Protein AF-A0A429HZ38-F1 (afdb_monomer_lite)

pLDDT: mean 74.39, std 15.64, range [39.09, 90.75]

Radius of gyration: 15.92 Å; chains: 1; bounding box: 35×26×43 Å

Sequence (76 aa):
MQSSQGQGDVHETVGAYALGILDDAEATAFEAHLATCEWCGQQLDELAGMEPMLAALADLPAAQGTPAIGESLAAR

Foldseek 3Di:
DDPDPCPPPPVVLLVCLLVVNDDPVSNVVVVVVVVPDVVSVVVNVVVVVCVVVVVVVVPDDPPPDDPVVVVVVVVD

Structure (mmCIF, N/CA/C/O backbone):
data_AF-A0A429HZ38-F1
#
_entry.id   AF-A0A429HZ38-F1
#
loop_
_atom_site.group_PDB
_atom_site.id
_atom_site.type_symbol
_atom_site.label_atom_id
_atom_site.label_alt_id
_atom_site.label_comp_id
_atom_site.label_asym_id
_atom_site.label_entity_id
_atom_site.label_seq_id
_atom_site.pdbx_PDB_ins_code
_atom_site.Cartn_x
_atom_site.Cartn_y
_atom_site.Cartn_z
_atom_site.occupancy
_atom_site.B_iso_or_equiv
_atom_site.auth_seq_id
_atom_site.auth_comp_id
_atom_site.auth_asym_id
_atom_site.auth_atom_id
_atom_site.pdbx_PDB_model_num
ATOM 1 N N . MET A 1 1 ? -5.434 -16.726 22.865 1.00 41.09 1 MET A N 1
ATOM 2 C CA . MET A 1 1 ? -5.465 -15.261 23.071 1.00 41.09 1 MET A CA 1
ATOM 3 C C . MET A 1 1 ? -4.183 -14.686 22.464 1.00 41.09 1 MET A C 1
ATOM 5 O O . MET A 1 1 ? -3.306 -14.247 23.194 1.00 41.09 1 MET A O 1
ATOM 9 N N . GLN A 1 2 ? -4.027 -14.802 21.136 1.00 39.09 2 GLN A N 1
ATOM 10 C CA . GLN A 1 2 ? -2.862 -14.302 20.394 1.00 39.09 2 GLN A CA 1
ATOM 11 C C . GLN A 1 2 ? -2.984 -12.783 20.251 1.00 39.09 2 GLN A C 1
ATOM 13 O O . GLN A 1 2 ? -3.566 -12.271 19.301 1.00 39.09 2 GLN A O 1
ATOM 18 N N . SER A 1 3 ? -2.481 -12.079 21.253 1.00 40.78 3 SER A N 1
ATOM 19 C CA . SER A 1 3 ? -2.269 -10.641 21.212 1.00 40.78 3 SER A CA 1
ATOM 20 C C . SER A 1 3 ? -0.919 -10.360 20.542 1.00 40.78 3 SER A C 1
ATOM 22 O O . SER A 1 3 ? 0.078 -10.978 20.905 1.00 40.78 3 SER A O 1
ATOM 24 N N . SER A 1 4 ? -0.885 -9.364 19.652 1.00 42.12 4 SER A N 1
ATOM 25 C CA . SER A 1 4 ? 0.289 -8.505 19.404 1.0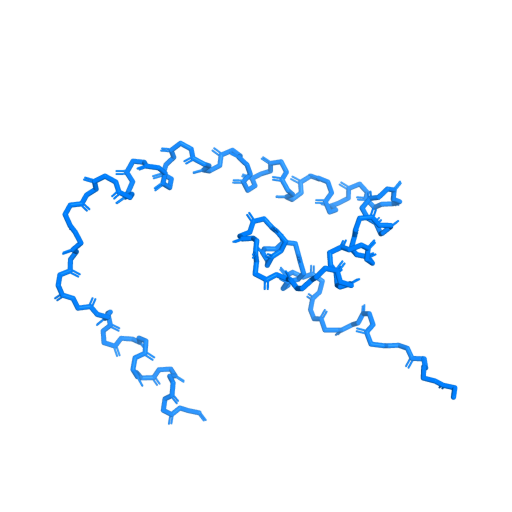0 42.12 4 SER A CA 1
ATOM 26 C C . SER A 1 4 ? 1.292 -8.824 18.277 1.00 42.12 4 SER A C 1
ATOM 28 O O . SER A 1 4 ? 2.366 -8.233 18.283 1.00 42.12 4 SER A O 1
ATOM 30 N N . GLN A 1 5 ? 0.958 -9.618 17.252 1.00 47.69 5 GLN A N 1
ATOM 31 C CA . GLN A 1 5 ? 1.826 -9.749 16.053 1.00 47.69 5 GLN A CA 1
ATOM 32 C C . GLN A 1 5 ? 1.828 -8.496 15.134 1.00 47.69 5 GLN A C 1
ATOM 34 O O . GLN A 1 5 ? 2.459 -8.508 14.089 1.00 47.69 5 GLN A O 1
ATOM 39 N N . GLY A 1 6 ? 1.186 -7.384 15.520 1.00 45.97 6 GLY A N 1
ATOM 40 C CA . GLY A 1 6 ? 1.253 -6.095 14.803 1.00 45.97 6 GLY A CA 1
ATOM 41 C C . GLY A 1 6 ? 2.525 -5.277 15.078 1.00 45.97 6 GLY A C 1
ATOM 42 O O . GLY A 1 6 ? 2.477 -4.053 15.031 1.00 45.97 6 GLY A O 1
ATOM 43 N N . GLN A 1 7 ? 3.613 -5.938 15.483 1.00 46.16 7 GLN A N 1
ATOM 44 C CA . GLN A 1 7 ? 4.899 -5.333 15.871 1.00 46.16 7 GLN A CA 1
ATOM 45 C C . GLN A 1 7 ? 6.100 -6.056 15.228 1.00 46.16 7 GLN A C 1
ATOM 47 O O . GLN A 1 7 ? 7.227 -5.907 15.695 1.00 46.16 7 GLN A O 1
ATOM 52 N N . GLY A 1 8 ? 5.875 -6.848 14.173 1.00 46.44 8 GLY A N 1
ATOM 53 C CA . GLY A 1 8 ? 6.902 -7.018 13.145 1.00 46.44 8 GLY A CA 1
ATOM 54 C C . GLY A 1 8 ? 6.985 -5.691 12.400 1.00 46.44 8 GLY A C 1
ATOM 55 O O . GLY A 1 8 ? 5.944 -5.169 12.016 1.00 46.44 8 GLY A O 1
ATOM 56 N N . ASP A 1 9 ? 8.178 -5.109 12.373 1.00 51.97 9 ASP A N 1
ATOM 57 C CA . ASP A 1 9 ? 8.528 -3.754 11.945 1.00 51.97 9 ASP A CA 1
ATOM 58 C C . ASP A 1 9 ? 7.463 -3.049 11.077 1.00 51.97 9 ASP A C 1
ATOM 60 O O . ASP A 1 9 ? 7.186 -3.452 9.951 1.00 51.97 9 ASP A O 1
ATOM 64 N N . VAL A 1 10 ? 6.871 -1.965 11.588 1.00 51.31 10 VAL A N 1
ATOM 65 C CA . VAL A 1 10 ? 5.848 -1.162 10.885 1.00 51.31 10 VAL A CA 1
ATOM 66 C C . VAL A 1 10 ? 6.346 -0.701 9.494 1.00 51.31 10 VAL A C 1
ATOM 68 O O . VAL A 1 10 ? 5.540 -0.434 8.600 1.00 51.31 10 VAL A O 1
ATOM 71 N N . HIS A 1 11 ? 7.669 -0.689 9.273 1.00 50.31 11 HIS A N 1
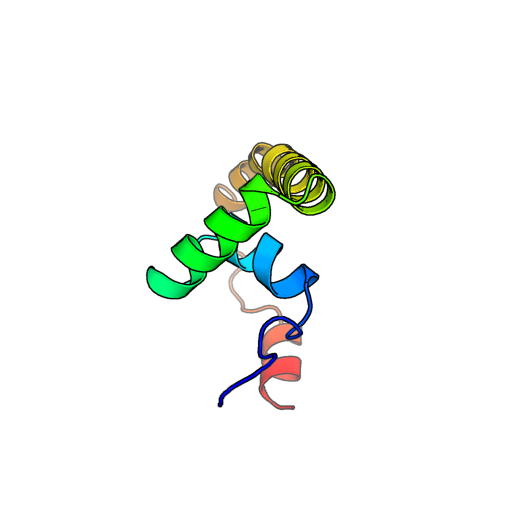ATOM 72 C CA . HIS A 1 11 ? 8.302 -0.444 7.976 1.00 50.31 11 HIS A CA 1
ATOM 73 C C . HIS A 1 11 ? 8.313 -1.646 7.011 1.00 50.31 11 HIS A C 1
ATOM 75 O O . HIS A 1 11 ? 8.243 -1.430 5.800 1.00 50.31 11 HIS A O 1
ATOM 81 N N . GLU A 1 12 ? 8.357 -2.892 7.492 1.00 55.72 12 GLU A N 1
ATOM 82 C CA . GLU A 1 12 ? 8.283 -4.080 6.624 1.00 55.72 12 GLU A CA 1
ATOM 83 C C . GLU A 1 12 ? 6.912 -4.182 5.946 1.00 55.72 12 GLU A C 1
ATOM 85 O O . GLU A 1 12 ? 6.836 -4.493 4.758 1.00 55.72 12 GLU A O 1
ATOM 90 N N . THR A 1 13 ? 5.830 -3.833 6.649 1.00 68.50 13 THR A N 1
ATOM 91 C CA . THR A 1 13 ? 4.464 -3.969 6.121 1.00 68.50 13 THR A CA 1
ATOM 92 C C . THR A 1 13 ? 4.127 -2.995 4.989 1.00 68.50 13 THR A C 1
ATOM 94 O O . THR A 1 13 ? 3.498 -3.401 4.016 1.00 68.50 13 THR A O 1
ATOM 97 N N . VAL A 1 14 ? 4.569 -1.731 5.062 1.00 85.06 14 VAL A N 1
ATOM 98 C CA . VAL A 1 14 ? 4.271 -0.721 4.023 1.00 85.06 14 VAL A CA 1
ATOM 99 C C . VAL A 1 14 ? 5.015 -1.039 2.724 1.00 85.06 14 VAL A C 1
ATOM 101 O O . VAL A 1 14 ? 4.423 -1.021 1.645 1.00 85.06 14 VAL A O 1
ATOM 104 N N . GLY A 1 15 ? 6.308 -1.362 2.824 1.00 84.62 15 GLY A N 1
ATOM 105 C CA . GLY A 1 15 ? 7.124 -1.721 1.666 1.00 84.62 15 GLY A CA 1
ATOM 106 C C . GLY A 1 15 ? 6.676 -3.035 1.025 1.00 84.62 15 GLY A C 1
ATOM 107 O O . GLY A 1 15 ? 6.548 -3.105 -0.194 1.00 84.62 15 GLY A O 1
ATOM 108 N N . ALA A 1 16 ? 6.378 -4.060 1.830 1.00 86.56 16 ALA A N 1
ATOM 109 C CA . ALA A 1 16 ? 5.873 -5.335 1.323 1.00 86.56 16 ALA A CA 1
ATOM 110 C C . ALA A 1 16 ? 4.505 -5.192 0.639 1.00 86.56 16 ALA A C 1
ATOM 112 O O . ALA A 1 16 ? 4.283 -5.820 -0.396 1.00 86.56 16 ALA A O 1
ATOM 113 N N . TYR A 1 17 ? 3.619 -4.340 1.170 1.00 87.12 17 TYR A N 1
ATOM 114 C CA . TYR A 1 17 ? 2.346 -4.008 0.530 1.00 87.12 17 TYR A CA 1
ATOM 115 C C . TYR A 1 17 ? 2.557 -3.307 -0.818 1.00 87.12 17 TYR A C 1
ATOM 117 O O . TYR A 1 17 ? 2.014 -3.752 -1.826 1.00 87.12 17 TYR A O 1
ATOM 125 N N . ALA A 1 18 ? 3.397 -2.266 -0.866 1.00 86.81 18 ALA A N 1
ATOM 126 C CA . ALA A 1 18 ? 3.689 -1.529 -2.100 1.00 86.81 18 ALA A CA 1
ATOM 127 C C . ALA A 1 18 ? 4.326 -2.415 -3.190 1.00 86.81 18 ALA A C 1
ATOM 129 O O . ALA A 1 18 ? 4.061 -2.236 -4.375 1.00 86.81 18 ALA A O 1
ATOM 130 N N . LEU A 1 19 ? 5.146 -3.391 -2.792 1.00 84.56 19 LEU A N 1
ATOM 131 C CA . LEU A 1 19 ? 5.776 -4.355 -3.697 1.00 84.56 19 LEU A CA 1
ATOM 132 C C . LEU A 1 19 ? 4.875 -5.556 -4.045 1.00 84.56 19 LEU A C 1
ATOM 134 O O . LEU A 1 19 ? 5.282 -6.393 -4.850 1.00 84.56 19 LEU A O 1
ATOM 138 N N . GLY A 1 20 ? 3.681 -5.666 -3.450 1.00 86.56 20 GLY A N 1
ATOM 139 C CA . GLY A 1 20 ? 2.744 -6.770 -3.687 1.00 86.56 20 GLY A CA 1
ATOM 140 C C . GLY A 1 20 ? 3.235 -8.134 -3.186 1.00 86.56 20 GLY A C 1
ATOM 141 O O . GLY A 1 20 ? 2.922 -9.155 -3.791 1.00 86.56 20 GLY A O 1
ATOM 142 N N . ILE A 1 21 ? 4.047 -8.155 -2.124 1.00 87.75 21 ILE A N 1
ATOM 143 C CA . ILE A 1 21 ? 4.645 -9.378 -1.554 1.00 87.75 21 ILE A CA 1
ATOM 144 C C . ILE A 1 21 ? 3.724 -10.033 -0.512 1.00 87.75 21 ILE A C 1
ATOM 146 O O . ILE A 1 21 ? 3.813 -11.242 -0.300 1.00 87.75 21 ILE A O 1
ATOM 150 N N . LEU A 1 22 ? 2.863 -9.242 0.136 1.00 86.31 22 LEU A N 1
ATOM 151 C CA . LEU A 1 22 ? 1.930 -9.719 1.160 1.00 86.31 22 LEU A CA 1
ATOM 152 C C . LEU A 1 22 ? 0.921 -10.716 0.587 1.00 86.31 22 LEU A C 1
ATOM 154 O O . LEU A 1 22 ? 0.486 -10.583 -0.559 1.00 86.31 22 LEU A O 1
ATOM 158 N N . ASP A 1 23 ? 0.511 -11.680 1.411 1.00 86.50 23 ASP A N 1
ATOM 159 C CA . ASP A 1 23 ? -0.630 -12.527 1.073 1.00 86.50 23 ASP A CA 1
ATOM 160 C C . ASP A 1 23 ? -1.970 -11.774 1.213 1.00 86.50 23 ASP A C 1
ATOM 162 O O . ASP A 1 23 ? -2.044 -10.677 1.772 1.00 86.50 23 ASP A O 1
ATOM 166 N N . ASP A 1 24 ? -3.058 -12.360 0.704 1.00 87.50 24 ASP A N 1
ATOM 167 C CA . ASP A 1 24 ? -4.382 -11.719 0.698 1.00 87.50 24 ASP A CA 1
ATOM 168 C C . ASP A 1 24 ? -4.886 -11.352 2.110 1.00 87.50 24 ASP A C 1
ATOM 170 O O . ASP A 1 24 ? -5.592 -10.353 2.297 1.00 87.50 24 ASP A O 1
ATOM 174 N N . ALA A 1 25 ? -4.549 -12.161 3.120 1.00 86.56 25 ALA A N 1
ATOM 175 C CA . ALA A 1 25 ? -4.991 -11.943 4.493 1.00 86.56 25 ALA A CA 1
ATOM 176 C C . ALA A 1 25 ? -4.189 -10.815 5.155 1.00 86.56 25 ALA A C 1
ATOM 178 O O . ALA A 1 25 ? -4.765 -9.964 5.841 1.00 86.56 25 ALA A O 1
ATOM 179 N N . GLU A 1 26 ? -2.882 -10.782 4.918 1.00 85.88 26 GLU A N 1
ATOM 180 C CA . GLU A 1 26 ? -1.982 -9.725 5.365 1.00 85.88 26 GLU A CA 1
ATOM 181 C C . GLU A 1 26 ? -2.304 -8.387 4.691 1.00 85.88 26 GLU A C 1
ATOM 183 O O . GLU A 1 26 ? -2.389 -7.365 5.376 1.00 85.88 26 GLU A O 1
ATOM 188 N N . ALA A 1 27 ? -2.573 -8.387 3.382 1.00 88.06 27 ALA A N 1
ATOM 189 C CA . ALA A 1 27 ? -2.978 -7.198 2.638 1.00 88.06 27 ALA A CA 1
ATOM 190 C C . ALA A 1 27 ? -4.283 -6.606 3.193 1.00 88.06 27 ALA A C 1
ATOM 192 O O . ALA A 1 27 ? -4.337 -5.422 3.522 1.00 88.06 27 ALA A O 1
ATOM 193 N N . THR A 1 28 ? -5.303 -7.442 3.415 1.00 88.44 28 THR A N 1
ATOM 194 C CA . THR A 1 28 ? -6.584 -7.001 3.998 1.00 88.44 28 THR A CA 1
ATOM 195 C C . THR A 1 28 ? -6.400 -6.406 5.401 1.00 88.44 28 THR A C 1
ATOM 197 O O . THR A 1 28 ? -7.019 -5.399 5.755 1.00 88.44 28 THR A O 1
ATOM 200 N N . ALA A 1 29 ? -5.547 -7.017 6.230 1.00 86.31 29 ALA A N 1
ATOM 201 C CA . ALA A 1 29 ? -5.249 -6.505 7.565 1.00 86.31 29 ALA A CA 1
ATOM 202 C C . ALA A 1 29 ? -4.516 -5.154 7.510 1.00 86.31 29 ALA A C 1
ATOM 204 O O . ALA A 1 29 ? -4.806 -4.257 8.309 1.00 86.31 29 ALA A O 1
ATOM 205 N N . PHE A 1 30 ? -3.600 -4.993 6.555 1.00 87.31 30 PHE A N 1
ATOM 206 C CA . PHE A 1 30 ? -2.875 -3.749 6.342 1.00 87.31 30 PHE A CA 1
ATOM 207 C C . PHE A 1 30 ? -3.783 -2.629 5.813 1.00 87.31 30 PHE A C 1
ATOM 209 O O . PHE A 1 30 ? -3.714 -1.513 6.321 1.00 87.31 30 PHE A O 1
ATOM 216 N N . GLU A 1 31 ? -4.703 -2.909 4.889 1.00 90.44 31 GLU A N 1
ATOM 217 C CA . GLU A 1 31 ? -5.693 -1.932 4.406 1.00 90.44 31 GLU A CA 1
ATOM 218 C C . GLU A 1 31 ? -6.584 -1.394 5.538 1.00 90.44 31 GLU A C 1
ATOM 220 O O . GLU A 1 31 ? -6.850 -0.190 5.621 1.00 90.44 31 GLU A O 1
ATOM 225 N N . ALA A 1 32 ? -6.999 -2.263 6.465 1.00 89.50 32 ALA A N 1
ATOM 226 C CA . ALA A 1 32 ? -7.754 -1.848 7.645 1.00 89.50 32 ALA A CA 1
ATOM 227 C C . ALA A 1 32 ? -6.945 -0.897 8.548 1.00 89.50 32 ALA A C 1
ATOM 229 O O . ALA A 1 32 ? -7.502 0.044 9.114 1.00 89.50 32 ALA A O 1
ATOM 230 N N . HIS A 1 33 ? -5.631 -1.113 8.666 1.00 88.50 33 HIS A N 1
ATOM 231 C CA . HIS A 1 33 ? -4.733 -0.201 9.373 1.00 88.50 33 HIS A CA 1
ATOM 232 C C . HIS A 1 33 ? -4.537 1.115 8.607 1.00 88.50 33 HIS A C 1
ATOM 234 O O . HIS A 1 33 ? -4.626 2.190 9.206 1.00 88.50 33 HIS A O 1
ATOM 240 N N . LEU A 1 34 ? -4.340 1.043 7.288 1.00 89.31 34 LEU A N 1
ATOM 241 C CA . LEU A 1 34 ? -4.131 2.183 6.396 1.00 89.31 34 LEU A CA 1
ATOM 242 C C . LEU A 1 34 ? -5.281 3.192 6.478 1.00 89.31 34 LEU A C 1
ATOM 244 O O . LEU A 1 34 ? -5.041 4.394 6.540 1.00 89.31 34 LEU A O 1
ATOM 248 N N . ALA A 1 35 ? -6.520 2.712 6.594 1.00 90.75 35 ALA A N 1
ATOM 249 C CA . ALA A 1 35 ? -7.699 3.557 6.785 1.00 90.75 35 ALA A CA 1
ATOM 250 C C . ALA A 1 35 ? -7.664 4.417 8.068 1.00 90.75 35 ALA A C 1
ATOM 252 O O . ALA A 1 35 ? -8.467 5.337 8.215 1.00 90.75 35 ALA A O 1
ATOM 253 N N . THR A 1 36 ? -6.765 4.116 9.011 1.00 88.44 36 THR A N 1
ATOM 254 C CA . THR A 1 36 ? -6.677 4.772 10.326 1.00 88.44 36 THR A CA 1
ATOM 255 C C . THR A 1 36 ? -5.325 5.430 10.608 1.00 88.44 36 THR A C 1
ATOM 257 O O . THR A 1 36 ? -5.182 6.094 11.633 1.00 88.44 36 THR A O 1
ATOM 260 N N . CYS A 1 37 ? -4.334 5.266 9.725 1.00 89.62 37 CYS A N 1
ATOM 261 C CA . CYS A 1 37 ? -2.958 5.699 9.954 1.00 89.62 37 CYS A CA 1
ATOM 262 C C . CYS A 1 37 ? -2.453 6.585 8.807 1.00 89.62 37 CYS A C 1
ATOM 264 O O . CYS A 1 37 ? -2.039 6.097 7.756 1.00 89.62 37 CYS A O 1
ATOM 266 N N . GLU A 1 38 ? -2.431 7.900 9.038 1.00 88.25 38 GLU A N 1
ATOM 267 C CA . GLU A 1 38 ? -1.964 8.893 8.056 1.00 88.25 38 GLU A CA 1
ATOM 268 C C . GLU A 1 38 ? -0.482 8.716 7.694 1.00 88.25 38 GLU A C 1
ATOM 270 O O . GLU A 1 38 ? -0.092 8.936 6.552 1.00 88.25 38 GLU A O 1
ATOM 275 N N . TRP A 1 39 ? 0.345 8.270 8.645 1.00 86.75 39 TRP A N 1
ATOM 276 C CA . TRP A 1 39 ? 1.769 8.027 8.406 1.00 86.75 39 TRP A CA 1
ATOM 277 C C . TRP A 1 39 ? 1.995 6.912 7.376 1.00 86.75 39 TRP A C 1
ATOM 279 O O . TRP A 1 39 ? 2.807 7.077 6.469 1.00 86.75 39 TRP A O 1
ATOM 289 N N . CYS A 1 40 ? 1.234 5.814 7.461 1.00 89.19 40 CYS A N 1
ATOM 290 C CA . CYS A 1 40 ? 1.302 4.728 6.480 1.00 89.19 40 CYS A CA 1
ATOM 291 C C . CYS A 1 40 ? 0.849 5.198 5.091 1.00 89.19 40 CYS A C 1
ATOM 293 O O . CYS A 1 40 ? 1.468 4.823 4.100 1.00 89.19 40 CYS A O 1
ATOM 295 N N . GLY A 1 41 ? -0.172 6.061 5.018 1.00 88.94 41 GLY A N 1
ATOM 296 C CA . GLY A 1 41 ? -0.586 6.699 3.763 1.00 88.94 41 GLY A CA 1
ATOM 297 C C . GLY A 1 41 ? 0.516 7.569 3.156 1.00 88.94 41 GLY A C 1
ATOM 298 O O . GLY A 1 41 ? 0.860 7.399 1.992 1.00 88.94 41 GLY A O 1
ATOM 299 N N . GLN A 1 42 ? 1.147 8.424 3.966 1.00 89.81 42 GLN A N 1
ATOM 300 C CA . GLN A 1 42 ? 2.240 9.288 3.515 1.00 89.81 42 GLN A CA 1
ATOM 301 C C . GLN A 1 42 ? 3.444 8.485 3.000 1.00 89.81 42 GLN A C 1
ATOM 303 O O . GLN A 1 42 ? 4.039 8.854 1.992 1.00 89.81 42 GLN A O 1
ATOM 308 N N . GLN A 1 43 ? 3.798 7.389 3.677 1.00 89.06 43 GLN A N 1
ATOM 309 C CA . GLN A 1 43 ? 4.884 6.507 3.247 1.00 89.06 43 GLN A CA 1
ATOM 310 C C . GLN A 1 43 ? 4.552 5.769 1.941 1.00 89.06 43 GLN A C 1
ATOM 312 O O . GLN A 1 43 ? 5.422 5.655 1.080 1.00 89.06 43 GLN A O 1
ATOM 317 N N . LEU A 1 44 ? 3.306 5.313 1.753 1.00 88.12 44 LEU A N 1
ATOM 318 C CA . LEU A 1 44 ? 2.872 4.733 0.476 1.00 88.12 44 LEU A CA 1
ATOM 319 C C . LEU A 1 44 ? 2.936 5.745 -0.668 1.00 88.12 44 LEU A C 1
ATOM 321 O O . LEU A 1 44 ? 3.399 5.389 -1.747 1.00 88.12 44 LEU A O 1
ATOM 325 N N . ASP A 1 45 ? 2.533 6.994 -0.435 1.00 88.81 45 ASP A N 1
ATOM 326 C CA . ASP A 1 45 ? 2.620 8.056 -1.443 1.00 88.81 45 ASP A CA 1
ATOM 327 C C . ASP A 1 45 ? 4.078 8.367 -1.824 1.00 88.81 45 ASP A C 1
ATOM 329 O O . ASP A 1 45 ? 4.393 8.565 -3.000 1.00 88.81 45 ASP A O 1
ATOM 333 N N . GLU A 1 46 ? 4.994 8.377 -0.850 1.00 88.31 46 GLU A N 1
ATOM 334 C CA . GLU A 1 46 ? 6.433 8.539 -1.100 1.00 88.31 46 GLU A CA 1
ATOM 335 C C . GLU A 1 46 ? 6.994 7.393 -1.957 1.00 88.31 46 GLU A C 1
ATOM 337 O O . GLU A 1 46 ? 7.726 7.639 -2.919 1.00 88.31 46 GLU A O 1
ATOM 342 N N . LEU A 1 47 ? 6.609 6.151 -1.648 1.00 84.06 47 LEU A N 1
ATOM 343 C CA . LEU A 1 47 ? 6.974 4.958 -2.417 1.00 84.06 47 LEU A CA 1
ATOM 344 C C . LEU A 1 47 ? 6.380 4.982 -3.833 1.00 84.06 47 LEU A C 1
ATOM 346 O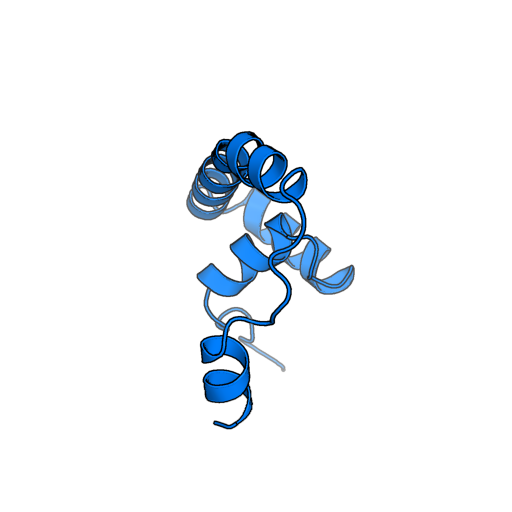 O . LEU A 1 47 ? 7.099 4.706 -4.795 1.00 84.06 47 LEU A O 1
ATOM 350 N N . ALA A 1 48 ? 5.113 5.376 -3.986 1.00 82.62 48 ALA A N 1
ATOM 351 C CA . ALA A 1 48 ? 4.462 5.539 -5.286 1.00 82.62 48 ALA A CA 1
ATOM 352 C C . ALA A 1 48 ? 5.172 6.605 -6.143 1.00 82.62 48 ALA A C 1
ATOM 354 O O . ALA A 1 48 ? 5.374 6.439 -7.344 1.00 82.62 48 ALA A O 1
ATOM 355 N N . GLY A 1 49 ? 5.676 7.673 -5.517 1.00 83.94 49 GLY A N 1
ATOM 356 C CA . GLY A 1 49 ? 6.504 8.68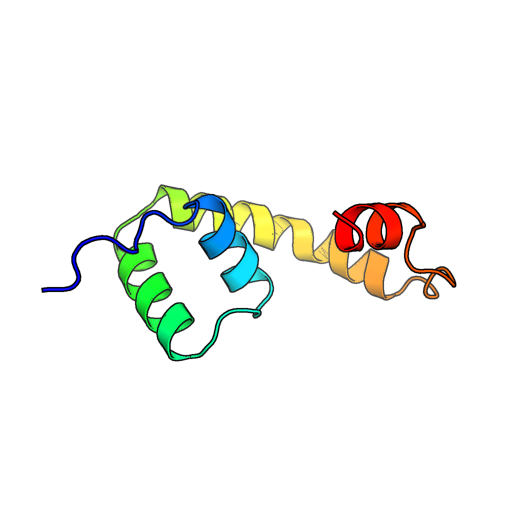1 -6.185 1.00 83.94 49 GLY A CA 1
ATOM 357 C C . GLY A 1 49 ? 7.802 8.133 -6.800 1.00 83.94 49 GLY A C 1
ATOM 358 O O . GLY A 1 49 ? 8.359 8.755 -7.708 1.00 83.94 49 GLY A O 1
ATOM 359 N N . MET A 1 50 ? 8.281 6.967 -6.353 1.00 82.81 50 MET A N 1
ATOM 360 C CA . MET A 1 50 ? 9.467 6.294 -6.894 1.00 82.81 50 MET A CA 1
ATOM 361 C C . MET A 1 50 ? 9.155 5.344 -8.063 1.00 82.81 50 MET A C 1
ATOM 363 O O . MET A 1 50 ? 10.092 4.914 -8.743 1.00 82.81 50 MET A O 1
ATOM 367 N N . GLU A 1 51 ? 7.881 5.048 -8.353 1.00 77.25 51 GLU A N 1
ATOM 368 C CA . GLU A 1 51 ? 7.462 4.155 -9.447 1.00 77.25 51 GLU A CA 1
ATOM 369 C C . GLU A 1 51 ? 8.095 4.493 -10.809 1.00 77.25 51 GLU A C 1
ATOM 371 O O . GLU A 1 51 ? 8.596 3.576 -11.461 1.00 77.25 51 GLU A O 1
ATOM 376 N N . PRO A 1 52 ? 8.178 5.766 -11.257 1.00 77.56 52 PRO A N 1
ATOM 377 C CA . PRO A 1 52 ? 8.769 6.087 -12.559 1.00 77.56 52 PRO A CA 1
ATOM 378 C C . PRO A 1 52 ? 10.263 5.752 -12.629 1.00 77.56 52 PRO A C 1
ATOM 380 O O . PRO A 1 52 ? 10.772 5.356 -13.676 1.00 77.56 52 PRO A O 1
ATOM 383 N N . MET A 1 53 ? 10.974 5.903 -11.508 1.00 81.25 53 MET A N 1
ATOM 384 C CA . MET A 1 53 ? 12.393 5.571 -11.410 1.00 81.25 53 MET A CA 1
ATOM 385 C C . MET A 1 53 ? 12.599 4.053 -11.406 1.00 81.25 53 MET A C 1
ATOM 387 O O . MET A 1 53 ? 13.495 3.560 -12.086 1.00 81.25 53 MET A O 1
ATOM 391 N N . LEU A 1 54 ? 11.756 3.311 -10.682 1.00 77.56 54 LEU A N 1
ATOM 392 C CA . LEU A 1 54 ? 11.781 1.847 -10.665 1.00 77.56 54 LEU A CA 1
ATOM 393 C C . LEU A 1 54 ? 11.427 1.258 -12.040 1.00 77.56 54 LEU A C 1
ATOM 395 O O . LEU A 1 54 ? 12.112 0.348 -12.503 1.00 77.56 54 LEU A O 1
ATOM 399 N N . ALA A 1 55 ? 10.432 1.818 -12.732 1.00 79.00 55 ALA A N 1
ATOM 400 C CA . ALA A 1 55 ? 10.074 1.433 -14.097 1.00 79.00 55 ALA A CA 1
ATOM 401 C C . ALA A 1 55 ? 11.238 1.657 -15.077 1.00 79.00 55 ALA A C 1
ATOM 403 O O . ALA A 1 55 ? 11.580 0.762 -15.845 1.00 79.00 55 ALA A O 1
ATOM 404 N N . ALA A 1 56 ? 11.921 2.804 -14.984 1.00 82.00 56 ALA A N 1
ATOM 405 C CA . ALA A 1 56 ? 13.103 3.081 -15.800 1.00 82.00 56 ALA A CA 1
ATOM 406 C C . ALA A 1 56 ? 14.259 2.092 -15.548 1.00 82.00 56 ALA A C 1
ATOM 408 O O . ALA A 1 56 ? 15.034 1.812 -16.460 1.00 82.00 56 ALA A O 1
ATOM 409 N N . LEU A 1 57 ? 14.385 1.555 -14.327 1.00 78.56 57 LEU A N 1
ATOM 410 C CA . LEU A 1 57 ? 15.357 0.505 -14.003 1.00 78.56 57 LEU A CA 1
ATOM 411 C C . LEU A 1 57 ? 14.941 -0.871 -14.541 1.00 78.56 57 LEU A C 1
ATOM 413 O O . LEU A 1 57 ? 15.815 -1.638 -14.937 1.00 78.56 57 LEU A O 1
ATOM 417 N N . ALA A 1 58 ? 13.644 -1.189 -14.572 1.00 77.50 58 ALA A N 1
ATOM 418 C CA . ALA A 1 58 ? 13.133 -2.452 -15.112 1.00 77.50 58 ALA A CA 1
ATOM 419 C C . ALA A 1 58 ? 13.386 -2.597 -16.625 1.00 77.50 58 ALA A C 1
ATOM 421 O O . ALA A 1 58 ? 13.597 -3.709 -17.108 1.00 77.50 58 ALA A O 1
ATOM 422 N N . ASP A 1 59 ? 13.422 -1.477 -17.350 1.00 78.88 59 ASP A N 1
ATOM 423 C CA . ASP A 1 59 ? 13.760 -1.430 -18.778 1.00 78.88 59 ASP A CA 1
ATOM 424 C C . ASP A 1 59 ? 15.264 -1.610 -19.059 1.00 78.88 59 ASP A C 1
ATOM 426 O O . ASP A 1 59 ? 15.669 -1.809 -20.210 1.00 78.88 59 ASP A O 1
ATOM 430 N N . LEU A 1 60 ? 16.122 -1.547 -18.032 1.00 74.81 60 LEU A N 1
ATOM 431 C CA . LEU A 1 60 ? 17.544 -1.816 -18.208 1.00 74.81 60 LEU A CA 1
ATOM 432 C C . LEU A 1 60 ? 17.770 -3.314 -18.441 1.00 74.81 60 LEU A C 1
ATOM 434 O O . LEU A 1 60 ? 17.162 -4.151 -17.769 1.00 74.81 60 LEU A O 1
ATOM 438 N N . PRO A 1 61 ? 18.690 -3.691 -19.349 1.00 72.50 61 PRO A N 1
ATOM 439 C CA . PRO A 1 61 ? 19.083 -5.084 -19.483 1.00 72.50 61 PRO A CA 1
ATOM 440 C C . PRO A 1 61 ? 19.588 -5.571 -18.126 1.00 72.50 61 PRO A C 1
ATOM 442 O O . PRO A 1 61 ? 20.509 -4.973 -17.564 1.00 72.50 61 PRO A O 1
ATOM 445 N N . ALA A 1 62 ? 18.963 -6.630 -17.601 1.00 64.06 62 ALA A N 1
ATOM 446 C CA . ALA A 1 62 ? 19.296 -7.183 -16.297 1.00 64.06 62 ALA A CA 1
ATOM 447 C C . ALA A 1 62 ? 20.816 -7.349 -16.188 1.00 64.06 62 ALA A C 1
ATOM 449 O O . ALA A 1 62 ? 21.427 -8.096 -16.960 1.00 64.06 62 ALA A O 1
ATOM 450 N N . ALA A 1 63 ? 21.432 -6.627 -15.247 1.00 61.78 63 ALA A N 1
ATOM 451 C CA . ALA A 1 63 ? 22.819 -6.868 -14.902 1.00 61.78 63 ALA A CA 1
ATOM 452 C C . ALA A 1 63 ? 22.918 -8.347 -14.514 1.00 61.78 63 ALA A C 1
ATOM 454 O O . ALA A 1 63 ? 22.223 -8.812 -13.610 1.00 61.78 63 ALA A O 1
ATOM 455 N N . GLN A 1 64 ? 23.702 -9.111 -15.270 1.00 55.72 64 GLN A N 1
ATOM 456 C CA . GLN A 1 64 ? 23.853 -10.543 -15.062 1.00 55.72 64 GLN A CA 1
ATOM 457 C C . GLN A 1 64 ? 24.559 -10.767 -13.722 1.00 55.72 64 GLN A C 1
ATOM 459 O O . GLN A 1 64 ? 25.784 -10.735 -13.644 1.00 55.72 64 GLN A O 1
ATOM 464 N N . GLY A 1 65 ? 23.778 -10.958 -12.666 1.00 56.62 65 GLY A N 1
ATOM 465 C CA . GLY A 1 65 ? 24.268 -11.333 -11.350 1.00 56.62 65 GLY A CA 1
ATOM 466 C C . GLY A 1 65 ? 23.390 -10.777 -10.245 1.00 56.62 65 GLY A C 1
ATOM 467 O O . GLY A 1 65 ? 23.209 -9.565 -10.131 1.00 56.62 65 GLY A O 1
ATOM 468 N N . THR A 1 66 ? 22.908 -11.665 -9.376 1.00 57.34 66 THR A N 1
ATOM 469 C CA . THR A 1 66 ? 22.648 -11.287 -7.989 1.00 57.34 66 THR A CA 1
ATOM 470 C C . THR A 1 66 ? 23.882 -10.533 -7.501 1.00 57.34 66 THR A C 1
ATOM 472 O O . THR A 1 66 ? 25.001 -11.045 -7.623 1.00 57.34 66 THR A O 1
ATOM 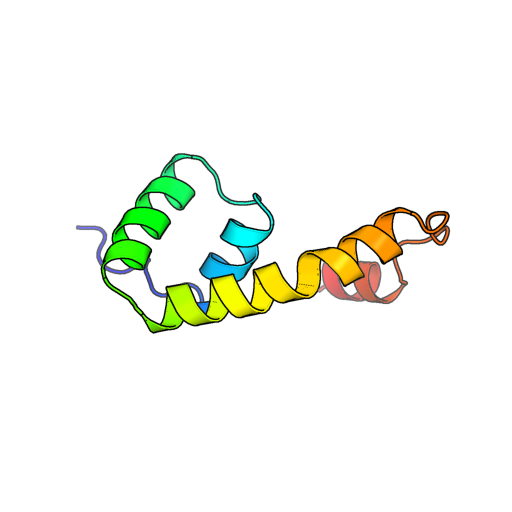475 N N . PRO A 1 67 ? 23.740 -9.292 -7.015 1.00 64.00 67 PRO A N 1
ATOM 476 C CA . PRO A 1 67 ? 24.899 -8.582 -6.516 1.00 64.00 67 PRO A CA 1
ATOM 477 C C . PRO A 1 67 ? 25.468 -9.434 -5.372 1.00 64.00 67 PRO A C 1
ATOM 479 O O . PRO A 1 67 ? 24.700 -9.930 -4.552 1.00 64.00 67 PRO A O 1
ATOM 482 N N . ALA A 1 68 ? 26.787 -9.663 -5.331 1.00 65.12 68 ALA A N 1
ATOM 483 C CA . ALA A 1 68 ? 27.437 -10.603 -4.393 1.00 65.12 68 ALA A CA 1
ATOM 484 C C . ALA A 1 68 ? 27.066 -10.369 -2.907 1.00 65.12 68 ALA A C 1
ATOM 486 O O . ALA A 1 68 ? 27.184 -11.252 -2.055 1.00 65.12 68 ALA A O 1
ATOM 487 N N . ILE A 1 69 ? 26.566 -9.169 -2.611 1.00 67.00 69 ILE A N 1
ATOM 488 C CA . ILE A 1 69 ? 25.898 -8.801 -1.364 1.00 67.00 69 ILE A CA 1
ATOM 489 C C . ILE A 1 69 ? 24.694 -9.701 -1.032 1.00 67.00 69 ILE A C 1
ATOM 491 O O . ILE A 1 69 ? 24.618 -10.157 0.098 1.00 67.00 69 ILE A O 1
ATOM 495 N N . GLY A 1 70 ? 23.801 -10.032 -1.970 1.00 61.91 70 GLY A N 1
ATOM 496 C CA . GLY A 1 70 ? 22.633 -10.888 -1.716 1.00 61.91 70 GLY A CA 1
ATOM 497 C C . GLY A 1 70 ? 23.011 -12.289 -1.226 1.00 61.91 70 GLY A C 1
ATOM 498 O O . GLY A 1 70 ? 22.428 -12.790 -0.271 1.00 61.91 70 GLY A O 1
ATOM 499 N N . GLU A 1 71 ? 24.062 -12.876 -1.800 1.00 66.00 71 GLU A N 1
ATOM 500 C CA . GLU A 1 71 ? 24.589 -14.187 -1.389 1.00 66.00 71 GLU A CA 1
ATOM 501 C C . GLU A 1 71 ? 25.262 -14.126 -0.008 1.00 66.00 71 GLU A C 1
ATOM 503 O O . GLU A 1 71 ? 25.099 -15.017 0.822 1.00 66.00 71 GLU A O 1
ATOM 508 N N . SER A 1 72 ? 25.942 -13.013 0.281 1.00 71.94 72 SER A N 1
ATOM 509 C CA . SER A 1 72 ? 26.556 -12.751 1.588 1.00 71.94 72 SER A CA 1
ATOM 510 C C . SER A 1 72 ? 25.537 -12.460 2.697 1.00 71.94 72 SER A C 1
ATOM 512 O O . SER A 1 72 ? 25.881 -12.621 3.867 1.00 71.94 72 SER A O 1
ATOM 514 N N . LEU A 1 73 ? 24.325 -11.997 2.359 1.00 68.25 73 LEU A N 1
ATOM 515 C CA . LEU A 1 73 ? 23.220 -11.798 3.302 1.00 68.25 73 LEU A CA 1
ATOM 516 C C . LEU A 1 73 ? 22.416 -13.087 3.524 1.00 68.25 73 LEU A C 1
ATOM 518 O O . LEU A 1 73 ? 22.059 -13.359 4.661 1.00 68.25 73 LEU A O 1
ATOM 522 N N . ALA A 1 74 ? 22.178 -13.889 2.482 1.00 63.78 74 ALA A N 1
ATOM 523 C CA . ALA A 1 74 ? 21.442 -15.155 2.587 1.00 63.78 74 ALA A CA 1
ATOM 524 C C . ALA A 1 74 ? 22.207 -16.253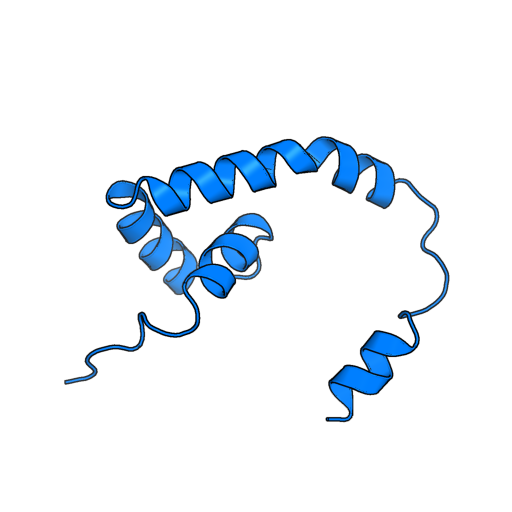 3.355 1.00 63.78 74 ALA A C 1
ATOM 526 O O . ALA A 1 74 ? 21.605 -17.200 3.852 1.00 63.78 74 ALA A O 1
ATOM 527 N N . ALA A 1 75 ? 23.536 -16.139 3.438 1.00 65.31 75 ALA A N 1
ATOM 528 C CA . ALA A 1 75 ? 24.407 -17.060 4.169 1.00 65.31 75 ALA A CA 1
ATOM 529 C C . ALA A 1 75 ? 24.545 -16.746 5.676 1.00 65.31 75 ALA A C 1
ATOM 531 O O . ALA A 1 75 ? 25.376 -17.361 6.349 1.00 65.31 75 ALA A O 1
ATOM 532 N N . ARG A 1 76 ? 23.796 -15.766 6.192 1.00 51.41 76 ARG A N 1
ATOM 533 C CA . ARG A 1 76 ? 23.801 -15.329 7.596 1.00 51.41 76 ARG A CA 1
ATOM 534 C C . ARG A 1 76 ? 22.535 -15.787 8.296 1.00 51.41 76 ARG A C 1
ATOM 536 O O . ARG A 1 76 ? 22.657 -16.154 9.483 1.00 51.41 76 ARG A O 1
#

Secondary structure (DSSP, 8-state):
-----TTS-HHHHHHHHHTT-S-HHHHHHHHHHHTT-HHHHHHHHHHHTTHHHHHHHHTSPPPSS--HHHHHHHT-